Protein AF-A0A0D2MEQ2-F1 (afdb_monomer_lite)

pLDDT: mean 71.46, std 21.85, range [30.64, 97.44]

Structure (mmCIF, N/CA/C/O backbone):
data_AF-A0A0D2MEQ2-F1
#
_entry.id   AF-A0A0D2MEQ2-F1
#
loop_
_atom_site.group_PDB
_atom_site.id
_atom_site.type_symbol
_atom_site.label_atom_id
_atom_site.label_alt_id
_atom_site.label_comp_id
_atom_site.label_asym_id
_atom_site.label_entity_id
_atom_site.label_seq_id
_atom_site.pdbx_PDB_ins_code
_atom_site.Cartn_x
_atom_site.Cartn_y
_atom_site.Cartn_z
_atom_site.occupancy
_atom_site.B_iso_or_equiv
_atom_site.auth_seq_id
_atom_site.auth_comp_id
_atom_site.auth_asym_id
_atom_site.auth_atom_id
_atom_site.pdbx_PDB_model_num
ATOM 1 N N . MET A 1 1 ? -20.156 -0.487 33.955 1.00 81.88 1 MET A N 1
ATOM 2 C CA . MET A 1 1 ? -20.882 0.725 34.400 1.00 81.88 1 MET A CA 1
ATOM 3 C C . MET A 1 1 ? -20.008 1.913 34.046 1.00 81.88 1 MET A C 1
ATOM 5 O O . MET A 1 1 ? -18.801 1.792 34.206 1.00 81.88 1 MET A O 1
ATOM 9 N N . VAL A 1 2 ? -20.570 2.994 33.515 1.00 92.75 2 VAL A N 1
ATOM 10 C CA . VAL A 1 2 ? -19.814 4.180 33.081 1.00 92.75 2 VAL A CA 1
ATOM 11 C C . VAL A 1 2 ? -20.391 5.398 33.787 1.00 92.75 2 VAL A C 1
ATOM 13 O O . VAL A 1 2 ? -21.608 5.531 33.867 1.00 92.75 2 VAL A O 1
ATOM 16 N N . ALA A 1 3 ? -19.532 6.267 34.311 1.00 95.06 3 ALA A N 1
ATOM 17 C CA . ALA A 1 3 ? -19.941 7.549 34.868 1.00 95.06 3 ALA A CA 1
ATOM 18 C C . ALA A 1 3 ? -19.611 8.660 33.868 1.00 95.06 3 ALA A C 1
ATOM 20 O O . ALA A 1 3 ? -18.493 8.719 33.359 1.00 95.06 3 ALA A O 1
ATOM 21 N N . VAL A 1 4 ? -20.582 9.527 33.585 1.00 95.44 4 VAL A N 1
ATOM 22 C CA . VAL A 1 4 ? -20.432 10.662 32.670 1.00 95.44 4 VAL A CA 1
ATOM 23 C C . VAL A 1 4 ? -20.753 11.945 33.426 1.00 95.44 4 VAL A C 1
ATOM 25 O O . VAL A 1 4 ? -21.849 12.100 33.965 1.00 95.44 4 VAL A O 1
ATOM 28 N N . GLY A 1 5 ? -19.785 12.858 33.478 1.00 95.88 5 GLY A N 1
ATOM 29 C CA . GLY A 1 5 ? -19.977 14.204 34.008 1.00 95.88 5 GLY A CA 1
ATOM 30 C C . GLY A 1 5 ? -20.606 15.122 32.963 1.00 95.88 5 GLY A C 1
ATOM 31 O O . GLY A 1 5 ? -20.264 15.057 31.784 1.00 95.88 5 GLY A O 1
ATOM 32 N N . THR A 1 6 ? -21.519 15.983 33.393 1.00 95.94 6 THR A N 1
ATOM 33 C CA . THR A 1 6 ? -22.140 17.011 32.549 1.00 95.94 6 THR A CA 1
ATOM 34 C C . THR A 1 6 ? -21.539 18.381 32.833 1.00 95.94 6 THR A C 1
ATOM 36 O O . THR A 1 6 ? -21.019 18.633 33.921 1.00 95.94 6 THR A O 1
ATOM 39 N N . ALA A 1 7 ? -21.663 19.301 31.874 1.00 94.25 7 ALA A N 1
ATOM 40 C CA . ALA A 1 7 ? -21.209 20.684 32.034 1.00 94.25 7 ALA A CA 1
ATOM 41 C C . ALA A 1 7 ? -21.887 21.417 33.211 1.00 94.25 7 ALA A C 1
ATOM 43 O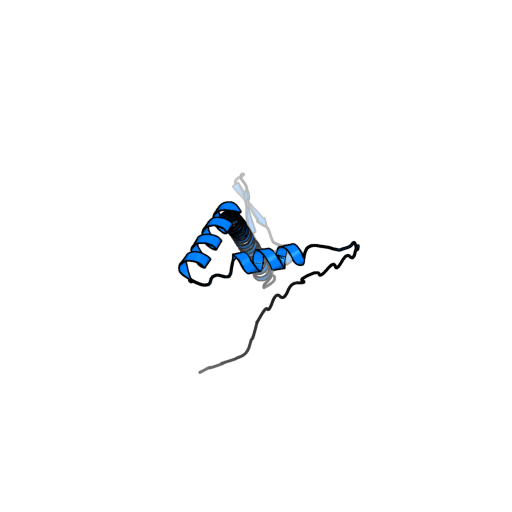 O . ALA A 1 7 ? -21.329 22.369 33.741 1.00 94.25 7 ALA A O 1
ATOM 44 N N . GLY A 1 8 ? -23.063 20.952 33.652 1.00 92.56 8 GLY A N 1
ATOM 45 C CA . GLY A 1 8 ? -23.776 21.487 34.817 1.00 92.56 8 GLY A CA 1
ATOM 46 C C . GLY A 1 8 ? -23.266 20.977 36.170 1.00 92.56 8 GLY A C 1
ATOM 47 O O . GLY A 1 8 ? -23.910 21.227 37.183 1.00 92.56 8 GLY A O 1
ATOM 48 N N . GLY A 1 9 ? -22.164 20.220 36.206 1.00 92.88 9 GLY A N 1
ATOM 49 C CA . GLY A 1 9 ? -21.596 19.670 37.442 1.00 92.88 9 GLY A CA 1
ATOM 50 C C . GLY A 1 9 ? -22.313 18.425 37.976 1.00 92.88 9 GLY A C 1
ATOM 51 O O . GLY A 1 9 ? -21.890 17.866 38.985 1.00 92.88 9 GLY A O 1
ATOM 52 N N . ALA A 1 10 ? -23.364 17.948 37.301 1.00 93.44 10 ALA A N 1
ATOM 53 C CA . ALA A 1 10 ? -24.014 16.684 37.631 1.00 93.44 10 ALA A CA 1
ATOM 54 C C . ALA A 1 10 ? -23.255 15.500 37.013 1.00 93.44 10 ALA A C 1
ATOM 56 O O . ALA A 1 10 ? -22.788 15.586 35.874 1.00 93.44 10 ALA A O 1
ATOM 57 N N . ALA A 1 11 ? -23.183 14.383 37.740 1.00 95.44 11 ALA A N 1
ATOM 58 C CA . ALA A 1 11 ? -22.636 13.121 37.253 1.00 95.44 11 ALA A CA 1
ATOM 59 C C . ALA A 1 11 ? -23.755 12.085 37.094 1.00 95.44 11 ALA A C 1
ATOM 61 O O . ALA A 1 11 ? -24.520 11.833 38.025 1.00 95.44 11 ALA A O 1
ATOM 62 N N . HIS A 1 12 ? -23.832 11.462 35.920 1.00 94.44 12 HIS A N 1
ATOM 63 C CA . HIS A 1 12 ? -24.780 10.392 35.634 1.00 94.44 12 HIS A CA 1
ATOM 64 C C . HIS A 1 12 ? -24.063 9.053 35.574 1.00 94.44 12 HIS A C 1
ATOM 66 O O . HIS A 1 12 ? -23.018 8.913 34.939 1.00 94.44 12 HIS A O 1
ATOM 72 N N . VAL A 1 13 ? -24.654 8.054 36.220 1.00 95.19 13 VAL A N 1
ATOM 73 C CA . VAL A 1 13 ? -24.140 6.689 36.244 1.00 95.19 13 VAL A CA 1
ATOM 74 C C . VAL A 1 13 ? -24.986 5.830 35.313 1.00 95.19 13 VAL A C 1
ATOM 76 O O . VAL A 1 13 ? -26.179 5.641 35.536 1.00 95.19 13 VAL A O 1
ATOM 79 N N . LEU A 1 14 ? -24.359 5.310 34.262 1.00 94.50 14 LEU A N 1
ATOM 80 C CA . LEU A 1 14 ? -24.995 4.530 33.211 1.00 94.50 14 LEU A CA 1
ATOM 81 C C . LEU A 1 14 ? -24.591 3.057 33.324 1.00 94.50 14 LEU A C 1
ATOM 83 O O . LEU A 1 14 ? -23.407 2.701 33.416 1.00 94.50 14 LEU A O 1
ATOM 87 N N . ARG A 1 15 ? -25.586 2.170 33.285 1.00 91.19 15 ARG A N 1
ATOM 88 C CA . ARG A 1 15 ? -25.369 0.728 33.149 1.00 91.19 15 ARG A CA 1
ATOM 89 C C . ARG A 1 15 ? -25.361 0.372 31.664 1.00 91.19 15 ARG A C 1
ATOM 91 O O . ARG A 1 15 ? -26.308 0.683 30.954 1.00 91.19 15 ARG A O 1
ATOM 98 N N . LEU A 1 16 ? -24.291 -0.277 31.213 1.00 90.00 16 LEU A N 1
ATOM 99 C CA . LEU A 1 16 ? -24.184 -0.770 29.841 1.00 90.00 16 LEU A CA 1
ATOM 100 C C . LEU A 1 16 ? -25.003 -2.057 29.681 1.00 90.00 16 LEU A C 1
ATOM 102 O O . LEU A 1 16 ? -25.107 -2.844 30.628 1.00 90.00 16 LEU A O 1
ATOM 106 N N . SER A 1 17 ? -25.572 -2.263 28.494 1.00 88.38 17 SER A N 1
ATOM 107 C CA . SER A 1 17 ? -26.178 -3.538 28.103 1.00 88.38 17 SER A CA 1
ATOM 108 C C . SER A 1 17 ? -25.101 -4.620 27.938 1.00 88.38 17 SER A C 1
ATOM 110 O O . SER A 1 17 ? -23.927 -4.309 27.737 1.00 88.38 17 SER A O 1
ATOM 112 N N . ALA A 1 18 ? -25.495 -5.896 28.014 1.00 83.19 18 ALA A N 1
ATOM 113 C CA . ALA A 1 18 ? -24.561 -7.024 27.932 1.00 83.19 18 ALA A CA 1
ATOM 114 C C . ALA A 1 18 ? -23.731 -7.019 26.633 1.00 83.19 18 ALA A C 1
ATOM 116 O O . ALA A 1 18 ? -22.519 -7.181 26.691 1.00 83.19 18 ALA A O 1
ATOM 117 N N . GLY A 1 19 ? -24.345 -6.696 25.487 1.00 82.38 19 GLY A N 1
ATOM 118 C CA . GLY A 1 19 ? -23.653 -6.659 24.189 1.00 82.38 19 GLY A CA 1
ATOM 119 C C . GLY A 1 19 ? -22.598 -5.557 24.031 1.00 82.38 19 GLY A C 1
ATOM 120 O O . GLY A 1 19 ? -21.803 -5.615 23.104 1.00 82.38 19 GLY A O 1
ATOM 121 N N . LEU A 1 20 ? -22.571 -4.557 24.921 1.00 80.75 20 LEU A N 1
ATOM 122 C CA . LEU A 1 20 ? -21.508 -3.544 24.967 1.00 80.75 20 LEU A CA 1
ATOM 123 C C . LEU A 1 20 ? -20.498 -3.802 26.099 1.00 80.75 20 LEU A C 1
ATOM 125 O O . LEU A 1 20 ? -19.478 -3.122 26.186 1.00 80.75 20 LEU A O 1
ATOM 129 N N . ALA A 1 21 ? -20.823 -4.724 27.009 1.00 80.50 21 ALA A N 1
ATOM 130 C CA . ALA A 1 21 ? -20.011 -5.077 28.167 1.00 80.50 21 ALA A CA 1
ATOM 131 C C . ALA A 1 21 ? -19.161 -6.330 27.917 1.00 80.50 21 ALA A C 1
ATOM 133 O O . ALA A 1 21 ? -18.070 -6.447 28.473 1.00 80.50 21 ALA A O 1
ATOM 134 N N . GLU A 1 22 ? -19.647 -7.252 27.086 1.00 74.81 22 GLU A N 1
ATOM 135 C CA . GLU A 1 22 ? -18.928 -8.457 26.692 1.00 74.81 22 GLU A CA 1
ATOM 136 C C . GLU A 1 22 ? -18.039 -8.159 25.486 1.00 74.81 22 GLU A C 1
ATOM 138 O O . GLU A 1 22 ? -18.509 -7.848 24.393 1.00 74.81 22 GLU A O 1
ATOM 143 N N . ALA A 1 23 ? -16.725 -8.235 25.690 1.00 70.88 23 ALA A N 1
ATOM 144 C CA . ALA A 1 23 ? -15.781 -8.164 24.590 1.00 70.88 23 ALA A CA 1
ATOM 145 C C . ALA A 1 23 ? -15.862 -9.469 23.791 1.00 70.88 23 ALA A C 1
ATOM 147 O O . ALA A 1 23 ? -15.465 -10.524 24.291 1.00 70.88 23 ALA A O 1
ATOM 148 N N . VAL A 1 24 ? -16.334 -9.397 22.546 1.00 74.50 24 VAL A N 1
ATOM 149 C CA . VAL A 1 24 ? -16.195 -10.513 21.608 1.00 74.50 24 VAL A CA 1
ATOM 150 C C . VAL A 1 24 ? -14.701 -10.695 21.353 1.00 74.50 24 VAL A C 1
ATOM 152 O O . VAL A 1 24 ? -14.033 -9.834 20.769 1.00 74.50 24 VAL A O 1
ATOM 155 N N . GLN A 1 25 ? -14.142 -11.783 21.885 1.00 77.06 25 GLN A N 1
ATOM 156 C CA . GLN A 1 25 ? -12.717 -12.052 21.752 1.00 77.06 25 GLN A CA 1
ATOM 157 C C . GLN A 1 25 ? -12.365 -12.154 20.264 1.00 77.06 25 GLN A C 1
ATOM 159 O O . GLN A 1 25 ? -13.034 -12.847 19.504 1.00 77.06 25 GLN A O 1
ATOM 164 N N . ASN A 1 26 ? -11.299 -11.454 19.871 1.00 79.00 26 ASN A N 1
ATOM 165 C CA . ASN A 1 26 ? -10.681 -11.463 18.538 1.00 79.00 26 ASN A CA 1
ATOM 166 C C . ASN A 1 26 ? -11.284 -10.557 17.450 1.00 79.00 26 ASN A C 1
ATOM 168 O O . ASN A 1 26 ? -10.638 -10.406 16.415 1.00 79.00 26 ASN A O 1
ATOM 172 N N . GLU A 1 27 ? -12.405 -9.856 17.657 1.00 84.75 27 GLU A N 1
ATOM 173 C CA . GLU A 1 27 ? -12.913 -8.923 16.625 1.00 84.75 27 GLU A CA 1
ATOM 174 C C . GLU A 1 27 ? -11.935 -7.778 16.349 1.00 84.75 27 GLU A C 1
ATOM 176 O O . GLU A 1 27 ? -11.567 -7.515 15.205 1.00 84.75 27 GLU A O 1
ATOM 181 N N . LYS A 1 28 ? -11.436 -7.139 17.413 1.00 85.62 28 LYS A N 1
ATOM 182 C CA . LYS A 1 28 ? -10.461 -6.046 17.296 1.00 85.62 28 LYS A CA 1
ATOM 183 C C . LYS A 1 28 ? -9.187 -6.492 16.576 1.00 85.62 28 LYS A C 1
ATOM 185 O O . LYS A 1 28 ? -8.627 -5.732 15.794 1.00 85.62 28 LYS A O 1
ATOM 190 N N . GLN A 1 29 ? -8.727 -7.711 16.849 1.00 88.50 29 GLN A N 1
ATOM 191 C CA . GLN A 1 29 ? -7.528 -8.257 16.215 1.00 88.50 29 GLN A CA 1
ATOM 192 C C . GLN A 1 29 ? -7.778 -8.560 14.734 1.00 88.50 29 GLN A C 1
ATOM 194 O O . GLN A 1 29 ? -6.966 -8.172 13.900 1.00 88.50 29 GLN A O 1
ATOM 199 N N . GLY A 1 30 ? -8.917 -9.174 14.399 1.00 89.88 30 GLY A N 1
ATOM 200 C CA . GLY A 1 30 ? -9.289 -9.471 13.016 1.00 89.88 30 GLY A CA 1
ATOM 201 C C . GLY A 1 30 ? -9.445 -8.213 12.163 1.00 89.88 30 GLY A C 1
ATOM 202 O O . GLY A 1 30 ? -8.868 -8.130 11.080 1.00 89.88 30 GLY A O 1
ATOM 203 N N . VAL A 1 31 ? -10.158 -7.202 12.668 1.00 90.75 31 VAL A N 1
ATOM 204 C CA . VAL A 1 31 ? -10.350 -5.928 11.955 1.00 90.75 31 VAL A CA 1
ATOM 205 C C . VAL A 1 31 ? -9.020 -5.199 11.762 1.00 90.75 31 VAL A C 1
ATOM 207 O O . VAL A 1 31 ? -8.732 -4.752 10.653 1.00 90.75 31 VAL A O 1
ATOM 210 N N . ASN A 1 32 ? -8.175 -5.127 12.795 1.00 92.38 32 ASN A N 1
ATOM 211 C CA . ASN A 1 32 ? -6.862 -4.491 12.674 1.00 92.38 32 ASN A CA 1
ATOM 212 C C . ASN A 1 32 ? -5.964 -5.216 11.662 1.00 92.38 32 ASN A C 1
ATOM 214 O O . ASN A 1 32 ? -5.374 -4.560 10.809 1.00 92.38 32 ASN A O 1
ATOM 218 N N . ALA A 1 33 ? -5.920 -6.551 11.689 1.00 93.94 33 ALA A N 1
ATOM 219 C CA . ALA A 1 33 ? -5.131 -7.333 10.738 1.00 93.94 33 ALA A CA 1
ATOM 220 C C . ALA A 1 33 ? -5.599 -7.128 9.284 1.00 93.94 33 ALA A C 1
ATOM 222 O O . ALA A 1 33 ? -4.783 -7.022 8.366 1.00 93.94 33 ALA A O 1
ATOM 223 N N . MET A 1 34 ? -6.914 -7.029 9.055 1.00 94.44 34 MET A N 1
ATOM 224 C CA . MET A 1 34 ? -7.454 -6.706 7.731 1.00 94.44 34 MET A CA 1
ATOM 225 C C . MET A 1 34 ? -7.034 -5.305 7.271 1.00 94.44 34 MET A C 1
ATOM 227 O O . MET A 1 34 ? -6.644 -5.131 6.116 1.00 94.44 34 MET A O 1
ATOM 231 N N . LEU A 1 35 ? -7.084 -4.321 8.170 1.00 96.00 35 LEU A N 1
ATOM 232 C CA . LEU A 1 35 ? -6.773 -2.924 7.868 1.00 96.00 35 LEU A CA 1
ATOM 233 C C . LEU A 1 35 ? -5.274 -2.713 7.595 1.00 96.00 35 LEU A C 1
ATOM 235 O O . LEU A 1 35 ? -4.894 -1.986 6.674 1.00 96.00 35 LEU A O 1
ATOM 239 N N . GLU A 1 36 ? -4.415 -3.414 8.333 1.00 96.44 36 GLU A N 1
ATOM 240 C CA . GLU A 1 36 ? -2.970 -3.450 8.094 1.00 96.44 36 GLU A CA 1
ATOM 241 C C . GLU A 1 36 ? -2.634 -4.056 6.728 1.00 96.44 36 GLU A C 1
ATOM 243 O O . GLU A 1 36 ? -1.816 -3.499 5.990 1.00 96.44 36 GLU A O 1
ATOM 248 N N . ARG A 1 37 ? -3.305 -5.152 6.347 1.00 96.88 37 ARG A N 1
ATOM 249 C CA . ARG A 1 37 ? -3.128 -5.779 5.030 1.00 96.88 37 ARG A CA 1
ATOM 250 C C . ARG A 1 37 ? -3.509 -4.831 3.896 1.00 96.88 37 ARG A C 1
ATOM 252 O O . ARG A 1 37 ? -2.777 -4.751 2.910 1.00 96.88 37 ARG A O 1
ATOM 259 N N . GLU A 1 38 ? -4.620 -4.108 4.030 1.00 95.94 38 GLU A N 1
ATOM 260 C CA . GLU A 1 38 ? -5.055 -3.160 3.000 1.00 95.94 38 GLU A CA 1
ATOM 261 C C . GLU A 1 38 ? -4.077 -1.983 2.878 1.00 95.94 38 GLU A C 1
ATOM 263 O O . GLU A 1 38 ? -3.649 -1.637 1.780 1.00 95.94 38 GLU A O 1
ATOM 268 N N . THR A 1 39 ? -3.586 -1.470 4.008 1.00 96.06 39 THR A N 1
ATOM 269 C CA . THR A 1 39 ? -2.546 -0.427 4.029 1.00 96.06 39 THR A CA 1
ATOM 270 C C . THR A 1 39 ? -1.253 -0.895 3.347 1.00 96.06 39 THR A C 1
ATOM 272 O O . THR A 1 39 ? -0.576 -0.129 2.656 1.00 96.06 39 THR A O 1
ATOM 275 N N . LEU A 1 40 ? -0.866 -2.160 3.542 1.00 96.44 40 LEU A N 1
ATOM 276 C CA . LEU A 1 40 ? 0.313 -2.733 2.893 1.00 96.44 40 LEU A CA 1
ATOM 277 C C . LEU A 1 40 ? 0.107 -2.863 1.378 1.00 96.44 40 LEU A C 1
ATOM 279 O O . LEU A 1 40 ? 1.018 -2.579 0.598 1.00 96.44 40 LEU A O 1
ATOM 283 N N . ARG A 1 41 ? -1.100 -3.258 0.963 1.00 97.44 41 ARG A N 1
ATOM 284 C CA . ARG A 1 41 ? -1.483 -3.369 -0.445 1.00 97.44 41 ARG A CA 1
ATOM 285 C C . ARG A 1 41 ? -1.395 -2.018 -1.150 1.00 97.44 41 ARG A C 1
ATOM 287 O O . ARG A 1 41 ? -0.771 -1.948 -2.206 1.00 97.44 41 ARG A O 1
ATOM 294 N N . GLU A 1 42 ? -1.935 -0.958 -0.554 1.00 95.75 42 GLU A N 1
ATOM 295 C CA . GLU A 1 42 ? -1.842 0.405 -1.097 1.00 95.75 42 GLU A CA 1
ATOM 296 C C . GLU A 1 42 ? -0.383 0.846 -1.270 1.00 95.75 42 GLU A C 1
ATOM 298 O O . GLU A 1 42 ? 0.020 1.278 -2.351 1.00 95.75 42 GLU A O 1
ATOM 303 N N . LYS A 1 43 ? 0.463 0.624 -0.255 1.00 96.94 43 LYS A N 1
ATOM 304 C CA . LYS A 1 43 ? 1.901 0.940 -0.332 1.00 96.94 43 LYS A CA 1
ATOM 305 C C . LYS A 1 43 ? 2.620 0.179 -1.447 1.00 96.94 43 LYS A C 1
ATOM 307 O O . LYS A 1 43 ? 3.532 0.725 -2.070 1.00 96.94 43 LYS A O 1
ATOM 312 N N . ASN A 1 44 ? 2.256 -1.078 -1.684 1.00 94.75 44 ASN A N 1
ATOM 313 C CA . ASN A 1 44 ? 2.859 -1.888 -2.740 1.00 94.75 44 ASN A CA 1
ATOM 314 C C . ASN A 1 44 ? 2.435 -1.405 -4.130 1.00 94.75 44 ASN A C 1
ATOM 316 O O . ASN A 1 44 ? 3.277 -1.320 -5.024 1.00 94.75 44 ASN A O 1
ATOM 320 N N . LEU A 1 45 ? 1.168 -1.026 -4.299 1.00 94.81 45 LEU A N 1
ATOM 321 C CA . LEU A 1 45 ? 0.669 -0.450 -5.548 1.00 94.81 45 LEU A CA 1
ATOM 322 C C . LEU A 1 45 ? 1.339 0.892 -5.861 1.00 94.81 45 LEU A C 1
ATOM 324 O O . LEU A 1 45 ? 1.764 1.108 -6.996 1.00 94.81 45 LEU A O 1
ATOM 328 N N . ASP A 1 46 ? 1.535 1.748 -4.859 1.00 95.25 46 ASP A N 1
ATOM 329 C CA . ASP A 1 46 ? 2.245 3.020 -5.024 1.00 95.25 46 ASP A CA 1
ATOM 330 C C . ASP A 1 46 ? 3.698 2.832 -5.477 1.00 95.25 46 ASP A C 1
ATOM 332 O O . ASP A 1 46 ? 4.207 3.594 -6.308 1.00 95.25 46 ASP A O 1
ATOM 336 N N . LYS A 1 47 ? 4.388 1.823 -4.936 1.00 95.69 47 LYS A N 1
ATOM 337 C CA . LYS A 1 47 ? 5.748 1.467 -5.365 1.00 95.69 47 LYS A CA 1
ATOM 338 C C . LYS A 1 47 ? 5.747 0.943 -6.797 1.00 95.69 47 LYS A C 1
ATOM 340 O O . LYS A 1 47 ? 6.497 1.463 -7.620 1.00 95.69 47 LYS A O 1
ATOM 345 N N . ALA A 1 48 ? 4.856 0.003 -7.112 1.00 93.88 48 ALA A N 1
ATOM 346 C CA . ALA A 1 48 ? 4.733 -0.568 -8.449 1.00 93.88 48 ALA A CA 1
ATOM 347 C C . ALA A 1 48 ? 4.427 0.505 -9.509 1.00 93.88 48 ALA A C 1
ATOM 349 O O . ALA A 1 48 ? 5.041 0.517 -10.574 1.00 93.88 48 ALA A O 1
ATOM 350 N N . ALA A 1 49 ? 3.549 1.466 -9.208 1.00 94.62 49 ALA A N 1
ATOM 351 C CA . ALA A 1 49 ? 3.234 2.574 -10.108 1.00 94.62 49 ALA A CA 1
ATOM 352 C C . ALA A 1 49 ? 4.444 3.496 -10.353 1.00 94.62 49 ALA A C 1
ATOM 354 O O . ALA A 1 49 ? 4.707 3.908 -11.488 1.00 94.62 49 ALA A O 1
ATOM 355 N N . LYS A 1 50 ? 5.218 3.807 -9.304 1.00 94.06 50 LYS A N 1
ATOM 356 C CA . LYS A 1 50 ? 6.445 4.614 -9.423 1.00 94.06 50 LYS A CA 1
ATOM 357 C C . LYS A 1 50 ? 7.516 3.889 -10.234 1.00 94.06 50 LYS A C 1
ATOM 359 O O . LYS A 1 50 ? 8.126 4.497 -11.115 1.00 94.06 50 LYS A O 1
ATOM 364 N N . GLU A 1 51 ? 7.719 2.602 -9.977 1.00 93.12 51 GLU A N 1
ATOM 365 C CA . GLU A 1 51 ? 8.669 1.767 -10.713 1.00 93.12 51 GLU A CA 1
ATOM 366 C C . GLU A 1 51 ? 8.274 1.622 -12.182 1.00 93.12 51 GLU A C 1
ATOM 368 O O . GLU A 1 51 ? 9.122 1.808 -13.054 1.00 93.12 51 GLU A O 1
ATOM 373 N N . ALA A 1 52 ? 6.989 1.406 -12.477 1.00 91.56 52 ALA A N 1
ATOM 374 C CA . ALA A 1 52 ? 6.472 1.363 -13.841 1.00 91.56 52 ALA A CA 1
ATOM 375 C C . ALA A 1 52 ? 6.734 2.678 -14.590 1.00 91.56 52 ALA A C 1
ATOM 377 O O . ALA A 1 52 ? 7.196 2.658 -15.730 1.00 91.56 52 ALA A O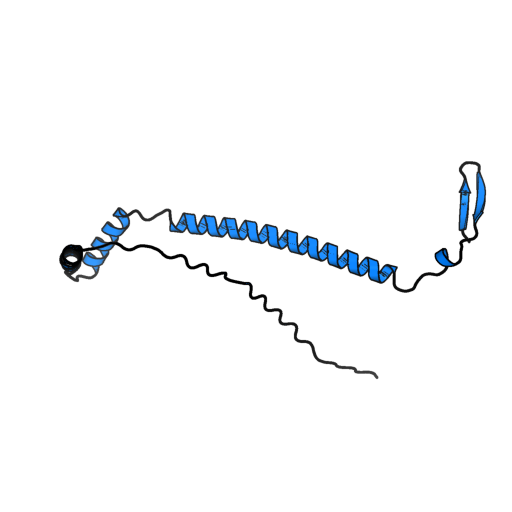 1
ATOM 378 N N . LYS A 1 53 ? 6.531 3.832 -13.940 1.00 92.75 53 LYS A N 1
ATOM 379 C CA . LYS A 1 53 ? 6.817 5.144 -14.540 1.00 92.75 53 LYS A CA 1
ATOM 380 C C . LYS A 1 53 ? 8.309 5.346 -14.820 1.00 92.75 53 LYS A C 1
ATOM 382 O O . LYS A 1 53 ? 8.674 5.874 -15.870 1.00 92.75 53 LYS A O 1
ATOM 387 N N . ILE A 1 54 ? 9.179 4.936 -13.897 1.00 92.00 54 ILE A N 1
ATOM 388 C CA . ILE A 1 54 ? 10.635 5.013 -14.086 1.00 92.00 54 ILE A CA 1
ATOM 389 C C . ILE A 1 54 ? 11.076 4.068 -15.206 1.00 92.00 54 ILE A C 1
ATOM 391 O O . ILE A 1 54 ? 11.877 4.467 -16.049 1.00 92.00 54 ILE A O 1
ATOM 395 N N . LYS A 1 55 ? 10.542 2.843 -15.239 1.00 92.56 55 LYS A N 1
ATOM 396 C CA . LYS A 1 55 ? 10.817 1.854 -16.282 1.00 92.56 55 LYS A CA 1
ATOM 397 C C . LYS A 1 55 ? 10.398 2.376 -17.654 1.00 92.56 55 LYS A C 1
ATOM 399 O O . LYS A 1 55 ? 11.244 2.422 -18.538 1.00 92.56 55 LYS A O 1
ATOM 404 N N . ALA A 1 56 ? 9.177 2.892 -17.790 1.00 90.06 56 ALA A N 1
ATOM 405 C CA . ALA A 1 56 ? 8.694 3.492 -19.033 1.00 90.06 56 ALA A CA 1
ATOM 406 C C . ALA A 1 56 ? 9.575 4.666 -19.491 1.00 90.06 56 ALA A C 1
ATOM 408 O O . ALA A 1 56 ? 9.933 4.757 -20.662 1.00 90.06 56 ALA A O 1
ATOM 409 N N . ARG A 1 57 ? 10.002 5.543 -18.569 1.00 88.94 57 ARG A N 1
ATOM 410 C CA . ARG A 1 57 ? 10.920 6.645 -18.903 1.00 88.94 57 ARG A CA 1
ATOM 411 C C . ARG A 1 57 ? 12.297 6.142 -19.348 1.00 88.94 57 ARG A C 1
ATOM 413 O O . ARG A 1 57 ? 12.877 6.714 -20.264 1.00 88.94 57 ARG A O 1
ATOM 420 N N . ARG A 1 58 ? 12.832 5.101 -18.704 1.00 86.81 58 ARG A N 1
ATOM 421 C CA . ARG A 1 58 ? 14.119 4.491 -19.076 1.00 86.81 58 ARG A CA 1
ATOM 422 C C . ARG A 1 58 ? 14.045 3.782 -20.425 1.00 86.81 58 ARG A C 1
ATOM 424 O O . ARG A 1 58 ? 14.985 3.892 -21.201 1.00 86.81 58 ARG A O 1
ATOM 431 N N . GLU A 1 59 ? 12.955 3.079 -20.706 1.00 86.00 59 GLU A N 1
ATOM 432 C CA . GLU A 1 59 ? 12.722 2.430 -22.000 1.00 86.00 59 GLU A CA 1
ATOM 433 C C . GLU A 1 59 ? 12.569 3.461 -23.118 1.00 86.00 59 GLU A C 1
ATOM 435 O O . GLU A 1 59 ? 13.221 3.324 -24.146 1.00 86.00 59 GLU A O 1
ATOM 440 N N . ALA A 1 60 ? 11.819 4.543 -22.887 1.00 84.00 60 ALA A N 1
ATOM 441 C CA . ALA A 1 60 ? 11.711 5.644 -23.842 1.00 84.00 60 ALA A CA 1
ATOM 442 C C . ALA A 1 60 ? 13.064 6.328 -24.106 1.00 84.00 60 ALA A C 1
ATOM 444 O O . ALA A 1 60 ? 13.378 6.627 -25.253 1.00 84.00 60 ALA A O 1
ATOM 445 N N . ALA A 1 61 ? 13.886 6.537 -23.069 1.00 81.38 61 ALA A N 1
ATOM 446 C CA . ALA A 1 61 ? 15.232 7.088 -23.231 1.00 81.38 61 ALA A CA 1
ATOM 447 C C . ALA A 1 61 ? 16.144 6.148 -24.037 1.00 81.38 61 ALA A C 1
ATOM 449 O O . ALA A 1 61 ? 16.785 6.592 -24.978 1.00 81.38 61 ALA A O 1
ATOM 450 N N . ARG A 1 62 ? 16.134 4.839 -23.748 1.00 79.75 62 ARG A N 1
ATOM 451 C CA . ARG A 1 62 ? 16.903 3.854 -24.530 1.00 79.75 62 ARG A CA 1
ATOM 452 C C . ARG A 1 62 ? 16.440 3.761 -25.981 1.00 79.75 62 ARG A C 1
ATOM 454 O O . ARG A 1 62 ? 17.270 3.619 -26.866 1.00 79.75 62 ARG A O 1
ATOM 461 N N . ALA A 1 63 ? 15.132 3.813 -26.227 1.00 77.25 63 ALA A N 1
ATOM 462 C CA . ALA A 1 63 ? 14.591 3.809 -27.581 1.00 77.25 63 ALA A CA 1
ATOM 463 C C . ALA A 1 63 ? 14.986 5.082 -28.347 1.00 77.25 63 ALA A C 1
ATOM 465 O O . ALA A 1 63 ? 15.294 5.004 -29.531 1.00 77.25 63 ALA A O 1
ATOM 466 N N . ALA A 1 64 ? 15.027 6.233 -27.668 1.00 73.38 64 ALA A N 1
ATOM 467 C CA . ALA A 1 64 ? 15.535 7.472 -28.245 1.00 73.38 64 ALA A CA 1
ATOM 468 C C . ALA A 1 64 ? 17.039 7.385 -28.551 1.00 73.38 64 ALA A C 1
ATOM 470 O O . ALA A 1 64 ? 17.435 7.756 -29.647 1.00 73.38 64 ALA A O 1
ATOM 471 N N . ASP A 1 65 ? 17.853 6.828 -27.649 1.00 67.81 65 ASP A N 1
ATOM 472 C CA . ASP A 1 65 ? 19.298 6.647 -27.866 1.00 67.81 65 ASP A CA 1
ATOM 473 C C . ASP A 1 65 ? 19.604 5.653 -29.003 1.00 67.81 65 ASP A C 1
ATOM 475 O O . ASP A 1 65 ? 20.572 5.824 -29.735 1.00 67.81 65 ASP A O 1
ATOM 479 N N . LEU A 1 66 ? 18.773 4.619 -29.183 1.00 64.62 66 LEU A N 1
ATOM 480 C CA . LEU A 1 66 ? 18.910 3.657 -30.285 1.00 64.62 66 LEU A CA 1
ATOM 481 C C . LEU A 1 66 ? 18.418 4.210 -31.634 1.00 64.62 66 LEU A C 1
ATOM 483 O O . LEU A 1 66 ? 18.858 3.729 -32.673 1.00 64.62 66 LEU A O 1
ATOM 487 N N . GLY A 1 67 ? 17.505 5.187 -31.632 1.00 60.00 67 GLY A N 1
ATOM 488 C CA . GLY A 1 67 ? 16.961 5.808 -32.847 1.00 60.00 67 GLY A CA 1
ATOM 489 C C . GLY A 1 67 ? 17.643 7.118 -33.256 1.00 60.00 67 GLY A C 1
ATOM 490 O O . GLY A 1 67 ? 17.493 7.556 -34.394 1.00 60.00 67 GLY A O 1
ATOM 491 N N . ALA A 1 68 ? 18.383 7.756 -32.350 1.00 62.31 68 ALA A N 1
ATOM 492 C CA . ALA A 1 68 ? 19.066 9.020 -32.583 1.00 62.31 68 ALA A CA 1
ATOM 493 C C . ALA A 1 68 ? 20.579 8.796 -32.648 1.00 62.31 68 ALA A C 1
ATOM 495 O O . ALA A 1 68 ? 21.265 8.887 -31.634 1.00 62.31 68 ALA A O 1
ATOM 496 N N . GLY A 1 69 ? 21.124 8.540 -33.838 1.00 59.12 69 GLY A N 1
ATOM 497 C CA . GLY A 1 69 ? 22.578 8.656 -33.982 1.00 59.12 69 GLY A CA 1
ATOM 498 C C . GLY A 1 69 ? 23.234 8.019 -35.190 1.00 59.12 69 GLY A C 1
ATOM 499 O O . GLY A 1 69 ? 24.432 8.212 -35.346 1.00 59.12 69 GLY A O 1
ATOM 500 N N . VAL A 1 70 ? 22.507 7.286 -36.030 1.00 66.06 70 VAL A N 1
ATOM 501 C CA . VAL A 1 70 ? 23.106 6.707 -37.233 1.00 66.06 70 VAL A CA 1
ATOM 502 C C . VAL A 1 70 ? 22.261 7.102 -38.430 1.00 66.06 70 VAL A C 1
ATOM 504 O O . VAL A 1 70 ? 21.137 6.626 -38.582 1.00 66.06 70 VAL A O 1
ATOM 507 N N . SER A 1 71 ? 22.768 8.033 -39.236 1.00 74.56 71 SER A N 1
ATOM 508 C CA . SER A 1 71 ? 22.158 8.338 -40.525 1.00 74.56 71 SER A CA 1
ATOM 509 C C . SER A 1 71 ? 22.483 7.231 -41.531 1.00 74.56 71 SER A C 1
ATOM 511 O O . SER A 1 71 ? 23.505 6.555 -41.416 1.00 74.56 71 SER A O 1
ATOM 513 N N . ASP A 1 72 ? 21.639 7.065 -42.551 1.00 72.19 72 ASP A N 1
ATOM 514 C CA . ASP A 1 72 ? 21.913 6.125 -43.650 1.00 72.19 72 ASP A CA 1
ATOM 515 C C . ASP A 1 72 ? 23.257 6.428 -44.341 1.00 72.19 72 ASP A C 1
ATOM 517 O O . ASP A 1 72 ? 23.911 5.528 -44.865 1.00 72.19 72 ASP A O 1
ATOM 521 N N . GLN A 1 73 ? 23.700 7.689 -44.289 1.00 74.69 73 GLN A N 1
ATOM 522 C CA . GLN A 1 73 ? 25.003 8.114 -44.788 1.00 74.69 73 GLN A CA 1
ATOM 523 C C . GLN A 1 73 ? 26.155 7.611 -43.906 1.00 74.69 73 GLN A C 1
ATOM 525 O O . GLN A 1 73 ? 27.140 7.109 -44.436 1.00 74.69 73 GLN A O 1
ATOM 530 N N . ASP A 1 74 ? 26.014 7.665 -42.578 1.00 81.31 74 ASP A N 1
ATOM 531 C CA . ASP A 1 74 ? 27.032 7.152 -41.649 1.00 81.31 74 ASP A CA 1
ATOM 532 C C . ASP A 1 74 ? 27.215 5.631 -41.803 1.00 81.31 74 ASP A C 1
ATOM 534 O O . ASP A 1 74 ? 28.324 5.115 -41.663 1.00 81.31 74 ASP A O 1
ATOM 538 N N . LEU A 1 75 ? 26.137 4.903 -42.129 1.00 81.31 75 LEU A N 1
ATOM 539 C CA . LEU A 1 75 ? 26.194 3.468 -42.437 1.00 81.31 75 LEU A CA 1
ATOM 540 C C . LEU A 1 75 ? 26.960 3.187 -43.733 1.00 81.31 75 LEU A C 1
ATOM 542 O O . LEU A 1 75 ? 27.775 2.265 -43.759 1.00 81.31 75 LEU A O 1
ATOM 546 N N . ALA A 1 76 ? 26.714 3.972 -44.784 1.00 82.06 76 ALA A N 1
ATOM 547 C CA . ALA A 1 76 ? 27.409 3.832 -46.062 1.00 82.06 76 ALA A CA 1
ATOM 548 C C . ALA A 1 76 ? 28.913 4.127 -45.925 1.00 82.06 76 ALA A C 1
ATOM 550 O O . ALA A 1 76 ? 29.743 3.382 -46.447 1.00 82.06 76 ALA A O 1
ATOM 551 N N . ASP A 1 77 ? 29.267 5.163 -45.162 1.00 84.19 77 ASP A N 1
ATOM 552 C CA . ASP A 1 77 ? 30.659 5.552 -44.933 1.00 84.19 77 ASP A CA 1
ATOM 553 C C . ASP A 1 77 ? 31.412 4.498 -44.091 1.00 84.19 77 ASP A C 1
ATOM 555 O O . ASP A 1 77 ? 32.552 4.144 -44.409 1.00 84.19 77 ASP A O 1
ATOM 559 N N . LEU A 1 78 ? 30.767 3.930 -43.060 1.00 85.31 78 LEU A N 1
ATOM 560 C CA . LEU A 1 78 ? 31.314 2.818 -42.266 1.00 85.31 78 LEU A CA 1
ATOM 561 C C . LEU A 1 78 ? 31.485 1.537 -43.090 1.00 85.31 78 LEU A C 1
ATOM 563 O O . LEU A 1 78 ? 32.463 0.807 -42.904 1.00 85.31 78 LEU A O 1
ATOM 567 N N . GLU A 1 79 ? 30.547 1.248 -43.991 1.00 83.44 79 GLU A N 1
ATOM 568 C CA . GLU A 1 79 ? 30.636 0.100 -44.890 1.00 83.44 79 GLU A CA 1
ATOM 569 C C . GLU A 1 79 ? 31.839 0.238 -45.835 1.00 83.44 79 GLU A C 1
ATOM 571 O O . GLU A 1 79 ? 32.644 -0.692 -45.961 1.00 83.44 79 GLU A O 1
ATOM 576 N N . ASP A 1 80 ? 32.013 1.404 -46.455 1.00 83.19 80 ASP A N 1
ATOM 577 C CA . ASP A 1 80 ? 33.149 1.669 -47.337 1.00 83.19 80 ASP A CA 1
ATOM 578 C C . ASP A 1 80 ? 34.490 1.608 -46.576 1.00 83.19 80 ASP A C 1
ATOM 580 O O . ASP A 1 80 ? 35.475 1.056 -47.084 1.00 83.19 80 ASP A O 1
ATOM 584 N N . GLU A 1 81 ? 34.544 2.101 -45.334 1.00 86.38 81 GLU A N 1
ATOM 585 C CA . GLU A 1 81 ? 35.728 1.988 -44.477 1.00 86.38 81 GLU A CA 1
ATOM 586 C C . GLU A 1 81 ? 36.049 0.529 -44.109 1.00 86.38 81 GLU A C 1
ATOM 588 O O . GLU A 1 81 ? 37.211 0.111 -44.190 1.00 86.38 81 GLU A O 1
ATOM 593 N N . PHE A 1 82 ? 35.034 -0.269 -43.773 1.00 86.19 82 PHE A N 1
ATOM 594 C CA . PHE A 1 82 ? 35.175 -1.688 -43.445 1.00 86.19 82 PHE A CA 1
ATOM 595 C C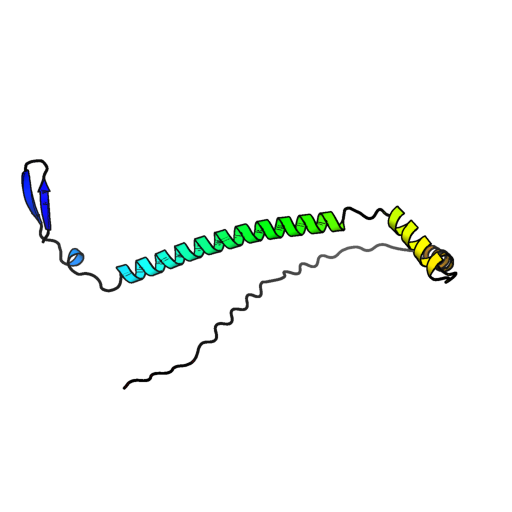 . PHE A 1 82 ? 35.735 -2.501 -44.620 1.00 86.19 82 PHE A C 1
ATOM 597 O O . PHE A 1 82 ? 36.684 -3.279 -44.455 1.00 86.19 82 PHE A O 1
ATOM 604 N N . TRP A 1 83 ? 35.200 -2.304 -45.827 1.00 85.06 83 TRP A N 1
ATOM 605 C CA . TRP A 1 83 ? 35.680 -3.009 -47.020 1.00 85.06 83 TRP A CA 1
ATOM 606 C C . TRP A 1 83 ? 37.091 -2.578 -47.422 1.00 85.06 83 TRP A C 1
ATOM 608 O O . TRP A 1 83 ? 37.893 -3.409 -47.852 1.00 85.06 83 TRP A O 1
ATOM 618 N N . ARG A 1 84 ? 37.439 -1.305 -47.212 1.00 82.94 84 ARG A N 1
ATOM 619 C CA . ARG A 1 84 ? 38.803 -0.810 -47.429 1.00 82.94 84 ARG A CA 1
ATOM 620 C C . ARG A 1 84 ? 39.800 -1.420 -46.439 1.00 82.94 84 ARG A C 1
ATOM 622 O O . ARG 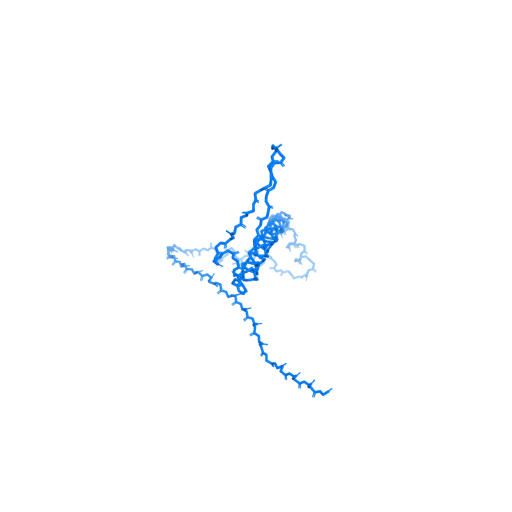A 1 84 ? 40.911 -1.759 -46.835 1.00 82.94 84 ARG A O 1
ATOM 629 N N . ALA A 1 85 ? 39.418 -1.566 -45.170 1.00 84.06 85 ALA A N 1
ATOM 630 C CA . ALA A 1 85 ? 40.289 -2.087 -44.115 1.00 84.06 85 ALA A CA 1
ATOM 631 C C . ALA A 1 85 ? 40.499 -3.608 -44.194 1.00 84.06 85 ALA A C 1
ATOM 633 O O . ALA A 1 85 ? 41.579 -4.102 -43.876 1.00 84.06 85 ALA A O 1
ATOM 634 N N . THR A 1 86 ? 39.485 -4.357 -44.628 1.00 79.12 86 THR A N 1
ATOM 635 C CA . THR A 1 86 ? 39.555 -5.824 -44.728 1.00 79.12 86 THR A CA 1
ATOM 636 C C . THR A 1 86 ? 40.294 -6.312 -45.975 1.00 79.12 86 THR A C 1
ATOM 638 O O . THR A 1 86 ? 40.619 -7.495 -46.057 1.00 79.12 86 THR A O 1
ATOM 641 N N . GLY A 1 87 ? 40.596 -5.424 -46.933 1.00 72.25 87 GLY A N 1
ATOM 642 C CA . GLY A 1 87 ? 41.362 -5.756 -48.141 1.00 72.25 87 GLY A CA 1
ATOM 643 C C . GLY A 1 87 ? 40.671 -6.777 -49.052 1.00 72.25 87 GLY A C 1
ATOM 644 O O . GLY A 1 87 ? 41.293 -7.318 -49.964 1.00 72.25 87 GLY A O 1
ATOM 645 N N . VAL A 1 88 ? 39.390 -7.057 -48.800 1.00 72.50 88 VAL A N 1
ATOM 646 C CA . VAL A 1 88 ? 38.561 -7.932 -49.620 1.00 72.50 88 VAL A CA 1
ATOM 647 C C . VAL A 1 88 ? 37.937 -7.067 -50.710 1.00 72.50 88 VAL A C 1
ATOM 649 O O . VAL A 1 88 ? 36.965 -6.350 -50.471 1.00 72.50 88 VAL A O 1
ATOM 652 N N . GLU A 1 89 ? 38.472 -7.127 -51.930 1.00 60.75 89 GLU A N 1
ATOM 653 C CA . GLU A 1 89 ? 37.784 -6.582 -53.105 1.00 60.75 89 GLU A CA 1
ATOM 654 C C . GLU A 1 89 ? 36.486 -7.371 -53.335 1.00 60.75 89 GLU A C 1
ATOM 656 O O . GLU A 1 89 ? 36.469 -8.438 -53.950 1.00 60.75 89 GLU A O 1
ATOM 661 N N . GLY A 1 90 ? 35.379 -6.877 -52.776 1.00 54.69 90 GLY A N 1
ATOM 662 C CA . GLY A 1 90 ? 34.118 -7.618 -52.798 1.00 54.69 90 GLY A CA 1
ATOM 663 C C . GLY A 1 90 ? 32.846 -6.825 -52.518 1.00 54.69 90 GLY A C 1
ATOM 664 O O . GLY A 1 90 ? 31.786 -7.267 -52.960 1.00 54.69 90 GLY A O 1
ATOM 665 N N . GLY A 1 91 ? 32.914 -5.642 -51.896 1.00 52.69 91 GLY A N 1
ATOM 666 C CA . GLY A 1 91 ? 31.717 -4.820 -51.653 1.00 52.69 91 GLY A CA 1
ATOM 667 C C . GLY A 1 91 ? 30.989 -4.428 -52.949 1.00 52.69 91 GLY A C 1
ATOM 668 O O . GLY A 1 91 ? 29.765 -4.493 -53.038 1.00 52.69 91 GLY A O 1
ATOM 669 N N . ALA A 1 92 ? 31.733 -4.148 -54.025 1.00 54.69 92 ALA A N 1
ATOM 670 C CA . ALA A 1 92 ? 31.153 -3.840 -55.335 1.00 54.69 92 ALA A CA 1
ATOM 671 C C . ALA A 1 92 ? 30.479 -5.050 -56.017 1.00 54.69 92 ALA A C 1
ATOM 673 O O . ALA A 1 92 ? 29.571 -4.877 -56.830 1.00 54.69 92 ALA A O 1
ATOM 674 N N . ARG A 1 93 ? 30.883 -6.286 -55.687 1.00 50.88 93 ARG A N 1
ATOM 675 C CA . ARG A 1 93 ? 30.341 -7.505 -56.312 1.00 50.88 93 ARG A CA 1
ATOM 676 C C . ARG A 1 93 ? 28.979 -7.889 -55.729 1.00 50.88 93 ARG A C 1
ATOM 678 O O . ARG A 1 93 ? 28.133 -8.396 -56.463 1.00 50.88 93 ARG A O 1
ATOM 685 N N . LEU A 1 94 ? 28.738 -7.578 -54.452 1.00 53.56 94 LEU A N 1
ATOM 686 C CA . LEU A 1 94 ? 27.418 -7.729 -53.835 1.00 53.56 94 LEU A CA 1
ATOM 687 C C . LEU A 1 94 ? 26.428 -6.655 -54.323 1.00 53.56 94 LEU A C 1
ATOM 689 O O . LEU A 1 94 ? 25.253 -6.965 -54.487 1.00 53.56 94 LEU A O 1
ATOM 693 N N . ARG A 1 95 ? 26.895 -5.443 -54.672 1.00 56.66 95 ARG A N 1
ATOM 694 C CA . ARG A 1 95 ? 26.061 -4.401 -55.317 1.00 56.66 95 ARG A CA 1
ATOM 695 C C . ARG A 1 95 ? 25.473 -4.871 -56.653 1.00 56.66 95 ARG A C 1
ATOM 697 O O . ARG A 1 95 ? 24.330 -4.546 -56.963 1.00 56.66 95 ARG A O 1
ATOM 704 N N . LEU A 1 96 ? 26.225 -5.667 -57.421 1.00 50.62 96 LEU A N 1
ATOM 705 C CA . LEU A 1 96 ? 25.758 -6.220 -58.696 1.00 50.62 96 LEU A CA 1
ATOM 706 C C . LEU A 1 96 ? 24.791 -7.403 -58.507 1.00 50.62 96 LEU A C 1
ATOM 708 O O . LEU A 1 96 ? 23.842 -7.532 -59.271 1.00 50.62 96 LEU A O 1
ATOM 712 N N . LEU A 1 97 ? 24.980 -8.242 -57.480 1.00 52.16 97 LEU A N 1
ATOM 713 C CA . LEU A 1 97 ? 24.034 -9.327 -57.175 1.00 52.16 97 LEU A CA 1
ATOM 714 C C . LEU A 1 97 ? 22.745 -8.832 -56.502 1.00 52.16 97 LEU A C 1
ATOM 716 O O . LEU A 1 97 ? 21.680 -9.373 -56.780 1.00 52.16 97 LEU A O 1
ATOM 720 N N . GLY A 1 98 ? 22.818 -7.796 -55.663 1.00 48.56 98 GLY A N 1
ATOM 721 C CA . GLY A 1 98 ? 21.649 -7.185 -55.027 1.00 48.56 98 GLY A CA 1
ATOM 722 C C . GLY A 1 98 ? 20.761 -6.422 -56.013 1.00 48.56 98 GLY A C 1
ATOM 723 O O . GLY A 1 98 ? 19.541 -6.506 -55.911 1.00 48.56 98 GLY A O 1
ATOM 724 N N . SER A 1 99 ? 21.341 -5.741 -57.013 1.00 47.72 99 SER A N 1
ATOM 725 C CA . SER A 1 99 ? 20.544 -5.058 -58.046 1.00 47.72 99 SER A CA 1
ATOM 726 C C . SER A 1 99 ? 19.985 -6.007 -59.116 1.00 47.72 99 SER A C 1
ATOM 728 O O . SER A 1 99 ? 18.948 -5.709 -59.701 1.00 47.72 99 SER A O 1
ATOM 730 N N . LEU A 1 100 ? 20.601 -7.179 -59.325 1.00 45.78 100 LEU A N 1
ATOM 731 C CA . LEU A 1 100 ? 20.064 -8.239 -60.192 1.00 45.78 100 LEU A CA 1
ATOM 732 C C . LEU A 1 100 ? 18.981 -9.099 -59.515 1.00 45.78 100 LEU A C 1
ATOM 734 O O . LEU A 1 100 ? 18.188 -9.718 -60.217 1.00 45.78 100 LEU A O 1
ATOM 738 N N . ALA A 1 101 ? 18.913 -9.129 -58.181 1.00 43.84 101 ALA A N 1
ATOM 739 C CA . ALA A 1 101 ? 17.891 -9.870 -57.429 1.00 43.84 101 ALA A CA 1
ATOM 740 C C . ALA A 1 101 ? 16.613 -9.051 -57.132 1.00 43.84 101 ALA A C 1
ATOM 742 O O . ALA A 1 101 ? 15.700 -9.551 -56.481 1.00 43.84 101 ALA A O 1
ATOM 743 N N . GLY A 1 102 ? 16.540 -7.797 -57.596 1.00 40.81 102 GLY A N 1
ATOM 744 C CA . GLY A 1 102 ? 15.453 -6.849 -57.318 1.00 40.81 102 GLY A CA 1
ATOM 745 C C . GLY A 1 102 ? 14.455 -6.639 -58.461 1.00 40.81 102 GLY A C 1
ATOM 746 O O . GLY A 1 102 ? 14.003 -5.512 -58.658 1.00 40.81 102 GLY A O 1
ATOM 747 N N . GLY A 1 103 ? 14.122 -7.679 -59.230 1.00 39.91 103 GLY A N 1
ATOM 748 C CA . GLY A 1 103 ? 13.106 -7.620 -60.286 1.00 39.91 103 GLY A CA 1
ATOM 749 C C . GLY A 1 103 ? 12.112 -8.777 -60.190 1.00 39.91 103 GLY A C 1
ATOM 750 O O . GLY A 1 103 ? 12.535 -9.923 -60.203 1.00 39.91 103 GLY A O 1
ATOM 751 N N . GLU A 1 104 ? 10.816 -8.436 -60.159 1.00 34.62 104 GLU A N 1
ATOM 752 C CA . GLU A 1 104 ? 9.617 -9.307 -60.109 1.00 34.62 104 GLU A CA 1
ATOM 753 C C . GLU A 1 104 ? 9.243 -9.793 -58.697 1.00 34.62 104 GLU A C 1
ATOM 755 O O . GLU A 1 104 ? 9.862 -10.677 -58.125 1.00 34.62 104 GLU A O 1
ATOM 760 N N . GLY A 1 105 ? 8.293 -9.137 -58.023 1.00 32.94 105 GLY A N 1
ATOM 761 C CA . GLY A 1 105 ? 6.854 -9.455 -58.100 1.00 32.94 105 GLY A CA 1
ATOM 762 C C . GLY A 1 105 ? 6.453 -10.088 -56.754 1.00 32.94 105 GLY A C 1
ATOM 763 O O . GLY A 1 105 ? 7.268 -10.730 -56.117 1.00 32.94 105 GLY A O 1
ATOM 764 N N . GLY A 1 106 ? 5.286 -9.945 -56.148 1.00 30.64 106 GLY A N 1
ATOM 765 C CA . GLY A 1 106 ? 3.987 -9.367 -56.432 1.00 30.64 106 GLY A CA 1
ATOM 766 C C . GLY A 1 106 ? 3.170 -9.513 -55.132 1.00 30.64 106 GLY A C 1
ATOM 767 O O . GLY A 1 106 ? 3.681 -9.977 -54.116 1.00 30.64 106 GLY A O 1
ATOM 768 N N . GLY A 1 107 ? 1.922 -9.052 -55.153 1.00 32.12 107 GLY A N 1
ATOM 769 C CA . GLY A 1 107 ? 1.084 -8.821 -53.974 1.00 32.12 107 GLY A CA 1
ATOM 770 C C . GLY A 1 107 ? 0.631 -10.027 -53.135 1.00 32.12 107 GLY A C 1
ATOM 771 O O . GLY A 1 107 ? 0.845 -11.188 -53.465 1.00 32.12 107 GLY A O 1
ATOM 772 N N . GLY A 1 108 ? -0.093 -9.675 -52.068 1.00 30.66 108 GLY A N 1
ATOM 773 C CA . GLY A 1 108 ? -0.811 -10.550 -51.133 1.00 30.66 108 GLY A CA 1
ATOM 774 C C . GLY A 1 108 ? -0.527 -10.080 -49.701 1.00 30.66 108 GLY A C 1
ATOM 775 O O . GLY A 1 108 ? 0.597 -10.185 -49.244 1.00 30.66 108 GLY A O 1
ATOM 776 N N . GLY A 1 109 ? -1.417 -9.422 -48.960 1.00 30.86 109 GLY A N 1
ATOM 777 C CA . GLY A 1 109 ? -2.841 -9.699 -48.820 1.00 30.86 109 GLY A CA 1
ATOM 778 C C . GLY A 1 109 ? -3.060 -10.529 -47.553 1.00 30.86 109 GLY A C 1
ATOM 779 O O . GLY A 1 109 ? -2.869 -11.729 -47.614 1.00 30.86 109 GLY A O 1
ATOM 780 N N . ALA A 1 110 ? -3.445 -9.842 -46.466 1.00 37.66 110 ALA A N 1
ATOM 781 C CA . ALA A 1 110 ? -4.143 -10.305 -45.255 1.00 37.66 110 ALA A CA 1
ATOM 782 C C . ALA A 1 110 ? -3.659 -11.589 -44.538 1.00 37.66 110 ALA A C 1
ATOM 784 O O . ALA A 1 110 ? -3.670 -12.671 -45.098 1.00 37.66 110 ALA A O 1
ATOM 785 N N . GLU A 1 111 ? -3.410 -11.503 -43.228 1.00 35.28 111 GLU A N 1
ATOM 786 C CA . GLU A 1 111 ? -4.397 -11.955 -42.235 1.00 35.28 111 GLU A CA 1
ATOM 787 C C . GLU A 1 111 ? -3.965 -11.642 -40.796 1.00 35.28 111 GLU A C 1
ATOM 789 O O . GLU A 1 111 ? -2.787 -11.566 -40.450 1.00 35.28 111 GLU A O 1
ATOM 794 N N . ALA A 1 112 ? -4.983 -11.389 -39.978 1.00 43.88 112 ALA A N 1
ATOM 795 C CA . ALA A 1 112 ? -4.913 -11.112 -38.559 1.00 43.88 112 ALA A CA 1
ATOM 796 C C . ALA A 1 112 ? -4.433 -12.336 -37.763 1.00 43.88 112 ALA A C 1
ATOM 798 O O . ALA A 1 112 ? -4.793 -13.470 -38.062 1.00 43.88 112 ALA A O 1
ATOM 799 N N . GLY A 1 113 ? -3.678 -12.086 -36.695 1.00 35.47 113 GLY A N 1
ATOM 800 C CA . GLY A 1 113 ? -3.204 -13.115 -35.774 1.00 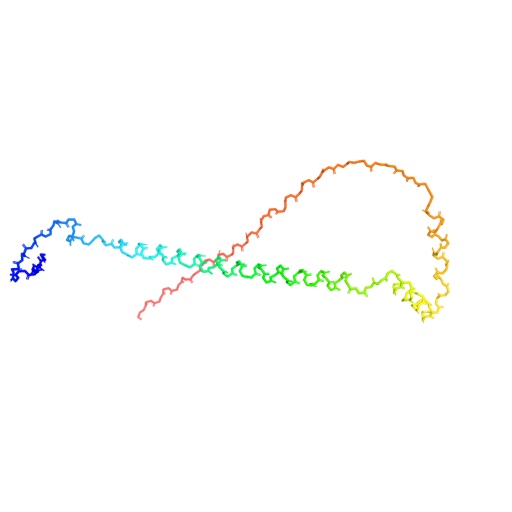35.47 113 GLY A CA 1
ATOM 801 C C . GLY A 1 113 ? -2.995 -12.537 -34.384 1.00 35.47 113 GLY A C 1
ATOM 802 O O . GLY A 1 113 ? -1.878 -12.246 -33.971 1.00 35.47 113 GLY A O 1
ATOM 803 N N . GLU A 1 114 ? -4.107 -12.329 -33.692 1.00 43.66 114 GLU A N 1
ATOM 804 C CA . GLU A 1 114 ? -4.201 -12.047 -32.266 1.00 43.66 114 GLU A CA 1
ATOM 805 C C . GLU A 1 114 ? -3.456 -13.132 -31.461 1.00 43.66 114 GLU A C 1
ATOM 807 O O . GLU A 1 114 ? -3.860 -14.292 -31.443 1.00 43.66 114 GLU A O 1
ATOM 812 N N . ALA A 1 115 ? -2.363 -12.767 -30.783 1.00 44.19 115 ALA A N 1
ATOM 813 C CA . ALA A 1 115 ? -1.689 -13.640 -29.822 1.00 44.19 115 ALA A CA 1
ATOM 814 C C . ALA A 1 115 ? -1.453 -12.892 -28.507 1.00 44.19 115 ALA A C 1
ATOM 816 O O . ALA A 1 115 ? -0.472 -12.188 -28.277 1.00 44.19 115 ALA A O 1
ATOM 817 N N . ARG A 1 116 ? -2.448 -13.075 -27.648 1.00 44.56 116 ARG A N 1
ATOM 818 C CA . ARG A 1 116 ? -2.537 -12.745 -26.233 1.00 44.56 116 ARG A CA 1
ATOM 819 C C . ARG A 1 116 ? -1.380 -13.402 -25.462 1.00 44.56 116 ARG A C 1
ATOM 821 O O . ARG A 1 116 ? -1.417 -14.603 -25.213 1.00 44.56 116 ARG A O 1
ATOM 828 N N . ALA A 1 117 ? -0.384 -12.630 -25.029 1.00 40.59 117 ALA A N 1
ATOM 829 C CA . ALA A 1 117 ? 0.565 -13.094 -24.017 1.00 40.59 117 ALA A CA 1
ATOM 830 C C . ALA A 1 117 ? -0.053 -12.883 -22.628 1.00 40.59 117 ALA A C 1
ATOM 832 O O . ALA A 1 117 ? -0.007 -11.801 -22.042 1.00 40.59 117 ALA A O 1
ATOM 833 N N . ALA A 1 118 ? -0.722 -13.938 -22.169 1.00 43.59 118 ALA A N 1
ATOM 834 C CA . ALA A 1 118 ? -1.229 -14.093 -20.821 1.00 43.59 118 ALA A CA 1
ATOM 835 C C . ALA A 1 118 ? -0.088 -14.163 -19.795 1.00 43.59 118 ALA A C 1
ATOM 837 O O . ALA A 1 118 ? 1.031 -14.579 -20.087 1.00 43.59 118 ALA A O 1
ATOM 838 N N . ALA A 1 119 ? -0.432 -13.745 -18.582 1.00 41.88 119 ALA A N 1
ATOM 839 C CA . ALA A 1 119 ? 0.388 -13.765 -17.389 1.00 41.88 119 ALA A CA 1
ATOM 840 C C . ALA A 1 119 ? 0.993 -15.145 -17.081 1.00 41.88 119 ALA A C 1
ATOM 842 O O . ALA A 1 119 ? 0.295 -16.156 -17.122 1.00 41.88 119 ALA A O 1
ATOM 843 N N . ALA A 1 120 ? 2.247 -15.141 -16.632 1.00 46.38 120 ALA A N 1
ATOM 844 C CA . ALA A 1 120 ? 2.784 -16.162 -15.745 1.00 46.38 120 ALA A CA 1
ATOM 845 C C . ALA A 1 120 ? 3.305 -15.443 -14.496 1.00 46.38 120 ALA A C 1
ATOM 847 O O . ALA A 1 120 ? 4.397 -14.877 -14.480 1.00 46.38 120 ALA A O 1
ATOM 848 N N . GLY A 1 121 ? 2.444 -15.382 -13.480 1.00 37.88 121 GLY A N 1
ATOM 849 C CA . GLY A 1 121 ? 2.886 -15.237 -12.106 1.00 37.88 121 GLY A CA 1
ATOM 850 C C . GLY A 1 121 ? 3.327 -16.611 -11.630 1.00 37.88 121 GLY A C 1
ATOM 851 O O . GLY A 1 121 ? 2.538 -17.550 -11.681 1.00 37.88 121 GLY A O 1
ATOM 852 N N . GLU A 1 122 ? 4.570 -16.718 -11.180 1.00 41.72 122 GLU A N 1
ATOM 853 C CA . GLU A 1 122 ? 5.047 -17.890 -10.460 1.00 41.72 122 GLU A CA 1
ATOM 854 C C . GLU A 1 122 ? 5.298 -17.465 -9.017 1.00 41.72 122 GLU A C 1
ATOM 856 O O . GLU A 1 122 ? 6.296 -16.832 -8.674 1.00 41.72 122 GLU A O 1
ATOM 861 N N . ALA A 1 123 ? 4.287 -17.733 -8.193 1.00 41.72 123 ALA A N 1
ATOM 862 C CA . ALA A 1 123 ? 4.419 -17.809 -6.756 1.00 41.72 123 ALA A CA 1
ATOM 863 C C . ALA A 1 123 ? 5.065 -19.159 -6.430 1.00 41.72 123 ALA A C 1
ATOM 865 O O . ALA A 1 123 ? 4.487 -20.204 -6.722 1.00 41.72 123 ALA A O 1
ATOM 866 N N . ALA A 1 124 ? 6.244 -19.126 -5.819 1.00 45.97 124 ALA A N 1
ATOM 867 C CA . ALA A 1 124 ? 6.806 -20.266 -5.114 1.00 45.97 124 ALA A CA 1
ATOM 868 C C . ALA A 1 124 ? 6.692 -19.982 -3.612 1.00 45.97 124 ALA A C 1
ATOM 870 O O . ALA A 1 124 ? 7.608 -19.445 -2.994 1.00 45.97 124 ALA A O 1
ATOM 871 N N . ASP A 1 125 ? 5.521 -20.306 -3.062 1.00 41.09 125 ASP A N 1
ATOM 872 C CA . ASP A 1 125 ? 5.365 -20.661 -1.654 1.00 41.09 125 ASP A CA 1
ATOM 873 C C . ASP A 1 125 ? 5.662 -22.161 -1.539 1.00 41.09 125 ASP A C 1
ATOM 875 O O . ASP A 1 125 ? 5.032 -22.989 -2.200 1.00 41.09 125 ASP A O 1
ATOM 879 N N . GLY A 1 126 ? 6.664 -22.490 -0.730 1.00 43.00 126 GLY A N 1
ATOM 880 C CA . GLY A 1 126 ? 7.118 -23.843 -0.434 1.00 43.00 126 GLY A CA 1
ATOM 881 C C . GLY A 1 126 ? 7.383 -23.967 1.058 1.00 43.00 126 GLY A C 1
ATOM 882 O O . GLY A 1 126 ? 8.511 -23.814 1.515 1.00 43.00 126 GLY A O 1
ATOM 883 N N . ASP A 1 127 ? 6.287 -24.184 1.773 1.00 41.12 127 ASP A N 1
ATOM 884 C CA . ASP A 1 127 ? 6.134 -24.579 3.170 1.00 41.12 127 ASP A CA 1
ATOM 885 C C . ASP A 1 127 ? 6.920 -25.863 3.532 1.00 41.12 127 ASP A C 1
ATOM 887 O O . ASP A 1 127 ? 7.110 -26.742 2.689 1.00 41.12 127 ASP A O 1
ATOM 891 N N . GLY A 1 128 ? 7.299 -26.003 4.811 1.00 39.09 128 GLY A N 1
ATOM 892 C CA . GLY A 1 128 ? 7.484 -27.322 5.431 1.00 39.09 128 GLY A CA 1
ATOM 893 C C . GLY A 1 128 ? 8.802 -27.609 6.163 1.00 39.09 128 GLY A C 1
ATOM 894 O O . GLY A 1 128 ? 9.691 -28.262 5.624 1.00 39.09 128 GLY A O 1
ATOM 895 N N . SER A 1 129 ? 8.882 -27.228 7.442 1.00 49.16 129 SER A N 1
ATOM 896 C CA . SER A 1 129 ? 9.268 -28.073 8.605 1.00 49.16 129 SER A CA 1
ATOM 897 C C . SER A 1 129 ? 9.751 -27.155 9.742 1.00 49.16 129 SER A C 1
ATOM 899 O O . SER A 1 129 ? 10.623 -26.321 9.556 1.00 49.16 129 SER A O 1
ATOM 901 N N . GLY A 1 130 ? 9.180 -27.146 10.946 1.00 42.00 130 GLY A N 1
ATOM 902 C CA . 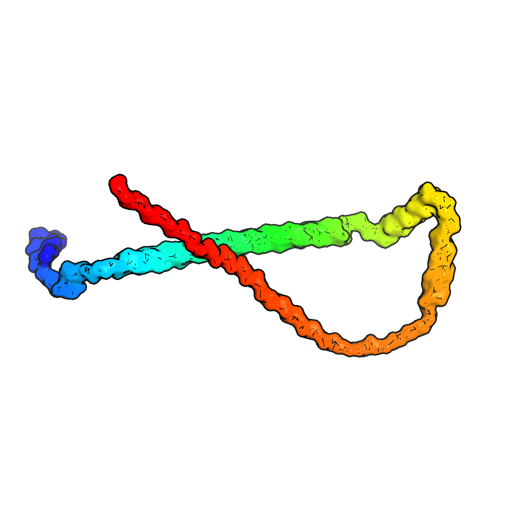GLY A 1 130 ? 8.644 -28.271 11.703 1.00 42.00 130 GLY A CA 1
ATOM 903 C C . GLY A 1 130 ? 9.737 -28.774 12.644 1.00 42.00 130 GLY A C 1
ATOM 904 O O . GLY A 1 130 ? 10.362 -29.789 12.367 1.00 42.00 130 GLY A O 1
ATOM 905 N N . GLY A 1 131 ? 9.993 -28.037 13.727 1.00 46.16 131 GLY A N 1
ATOM 906 C CA . GLY A 1 131 ? 11.016 -28.361 14.721 1.00 46.16 131 GLY A CA 1
ATOM 907 C C . GLY A 1 131 ? 10.591 -27.914 16.111 1.00 46.16 131 GLY A C 1
ATOM 908 O O . GLY A 1 131 ? 11.051 -26.896 16.616 1.00 46.16 131 GLY A O 1
ATOM 909 N N . VAL A 1 132 ? 9.661 -28.669 16.693 1.00 50.31 132 VAL A N 1
ATOM 910 C CA . VAL A 1 132 ? 9.318 -28.638 18.116 1.00 50.31 132 VAL A CA 1
ATOM 911 C C . VAL A 1 132 ? 10.534 -29.133 18.902 1.00 50.31 132 VAL A C 1
ATOM 913 O O . VAL A 1 132 ? 11.027 -30.227 18.642 1.00 50.31 132 VAL A O 1
ATOM 916 N N . GLY A 1 133 ? 11.000 -28.342 19.863 1.00 49.41 133 GLY A N 1
ATOM 917 C CA . GLY A 1 133 ? 11.998 -28.742 20.851 1.00 49.41 133 GLY A CA 1
ATOM 918 C C . GLY A 1 133 ? 11.602 -28.168 22.201 1.00 49.41 133 GLY A C 1
ATOM 919 O O . GLY A 1 133 ? 11.989 -27.054 22.535 1.00 49.41 133 GLY A O 1
ATOM 920 N N . ALA A 1 134 ? 10.754 -28.908 22.909 1.00 52.66 134 ALA A N 1
ATOM 921 C CA . ALA A 1 134 ? 10.494 -28.730 24.325 1.00 52.66 134 ALA A CA 1
ATOM 922 C C . ALA A 1 134 ? 11.541 -29.536 25.103 1.00 52.66 134 ALA A C 1
ATOM 924 O O . ALA A 1 134 ? 11.686 -30.722 24.822 1.00 52.66 134 ALA A O 1
ATOM 925 N N . GLU A 1 135 ? 12.242 -28.887 26.029 1.00 49.72 135 GLU A N 1
ATOM 926 C CA . GLU A 1 135 ? 12.502 -29.318 27.415 1.00 49.72 135 GLU A CA 1
ATOM 927 C C . GLU A 1 135 ? 13.124 -28.153 28.197 1.00 49.72 135 GLU A C 1
ATOM 929 O O . GLU A 1 135 ? 13.989 -27.445 27.630 1.00 49.72 135 GLU A O 1
#

Sequence (135 aa):
MVAVGTAGGAAHVLRLSAGLAEAVQNEKQGVNAMLERETLREKNLDKAAKEAKIKARREAARAADLGAGVSDQDLADLEDEFWRATGVEGGARLRLLGSLAGGEGGGGGAEAGEARAAAAGEAADGDGSGGVGAE

Radius of gyration: 37.56 Å; chains: 1; bounding box: 68×51×98 Å

Secondary structure (DSSP, 8-state):
-EEEE-TTS-EEEEPPPHHHHS--TTHHHHHHHHHHHHHHHHHHHHHHHHHHHHHHHHHHHHHHHHHSS--HHHHHHHHHHHHHHHT-TTHHHHHHHHHHS----------------------------------

Foldseek 3Di:
DDWDADPVRDIDDDDDDPVVVDDPPCPVVVVVVVVVVVVVVVVVVVVVVVVVVVVVVVVVVVVCVVVPDDDPVNVVVVVVVVCVVVVDPPPVVVVVVVVVVPDDDDDDDDDDDDDDPDDDDDDDDDDDDDDDDDD

Organism: NCBI:txid145388